Protein AF-A0A955NL83-F1 (afdb_monomer_lite)

pLDDT: mean 94.57, std 7.15, range [55.69, 98.75]

Secondary structure (DSSP, 8-state):
-EEETTEEEEE-BSTT---EEEEEETTEEEE----TT-SEEEEEEEETTEEEEEEESS-EEEEEEETTEEEEEEE-TT-SEEEEEEEETTEEEEEEESB-EEEEEEETTEEEEEEES---TT-S-BEEEEEEEETTEEEEEEETT--EEEE-------

Foldseek 3Di:
DDDAPNWDKDADAADQRRWMWTDPDDPDIHTQAHDPPFRHWAEWDQAPRWIWTKGFAQRWIWIRPGRNDIATQAHPPRFGTQQYWDQAPRWIWTATKAQRWIWIRDGRHDIHTPDGDDDPPPDRRKIQHYWDDDPQWIWTAMPPVRDIDIDHDDDDDD

Sequence (158 aa):
MGVWNGQLLSGGYDGDKGGVARYNGGRDWTYLGTPPGVTQTYSFASHFGELFVGTWPEGKVFRYGGPESWVDAGRLGDEKEVMGLMVYNGKLYGGTLPLAKVFRYEEEGSWTDTGQLDKTPDVKYRRAWTMAIHDGQLFCGTLPSGHVHSLEVGQCVT

Structure (mmCIF, N/CA/C/O backbone):
data_AF-A0A955NL83-F1
#
_entry.id   AF-A0A955NL83-F1
#
loop_
_atom_site.group_PDB
_atom_site.id
_atom_site.type_symbol
_atom_site.label_atom_id
_atom_site.label_alt_id
_atom_site.label_comp_id
_atom_site.label_asym_id
_atom_site.label_entity_id
_atom_site.label_seq_id
_atom_site.pdbx_PDB_ins_code
_atom_site.Cartn_x
_atom_site.Cartn_y
_atom_site.Cartn_z
_atom_site.occupancy
_atom_site.B_iso_or_equiv
_atom_site.auth_seq_id
_atom_site.auth_comp_id
_atom_site.auth_asym_id
_atom_site.auth_atom_id
_atom_site.pdbx_PDB_model_num
ATOM 1 N N . MET A 1 1 ? -9.413 3.387 -1.527 1.00 88.75 1 MET A N 1
ATOM 2 C CA . MET A 1 1 ? -10.350 3.113 -0.411 1.00 88.75 1 MET A CA 1
ATOM 3 C C . MET A 1 1 ? -9.978 1.776 0.203 1.00 88.75 1 MET A C 1
ATOM 5 O O . MET A 1 1 ? -9.409 0.954 -0.505 1.00 88.75 1 MET A O 1
ATOM 9 N N . GLY A 1 2 ? -10.282 1.563 1.478 1.00 93.38 2 GLY A N 1
ATOM 10 C CA . GLY A 1 2 ? -10.016 0.313 2.194 1.00 93.38 2 GLY A CA 1
ATOM 11 C C . GLY A 1 2 ? -11.083 0.037 3.247 1.00 93.38 2 GLY A C 1
ATOM 12 O O . GLY A 1 2 ? -11.923 0.894 3.508 1.00 93.38 2 GLY A O 1
ATOM 13 N N . VAL A 1 3 ? -11.054 -1.148 3.852 1.00 95.00 3 VAL A N 1
ATOM 14 C CA . VAL A 1 3 ? -11.938 -1.506 4.969 1.00 95.00 3 VAL A CA 1
ATOM 15 C C . VAL A 1 3 ? -11.086 -1.967 6.142 1.00 95.00 3 VAL A C 1
ATOM 17 O O . VAL A 1 3 ? -10.167 -2.764 5.967 1.00 95.00 3 VAL A O 1
ATOM 20 N N . TRP A 1 4 ? -11.398 -1.476 7.336 1.00 96.31 4 TRP A N 1
ATOM 21 C CA . TRP A 1 4 ? -10.742 -1.873 8.579 1.00 96.31 4 TRP A CA 1
ATOM 22 C C . TRP A 1 4 ? -11.760 -1.859 9.715 1.00 96.31 4 TRP A C 1
ATOM 24 O O . TRP A 1 4 ? -12.509 -0.896 9.857 1.00 96.31 4 TRP A O 1
ATOM 34 N N . ASN A 1 5 ? -11.830 -2.943 10.492 1.00 93.88 5 ASN A N 1
ATOM 35 C CA . ASN A 1 5 ? -12.788 -3.108 11.594 1.00 93.88 5 ASN A CA 1
ATOM 36 C C . ASN A 1 5 ? -14.248 -2.793 11.208 1.00 93.88 5 ASN A C 1
ATOM 38 O O . ASN A 1 5 ? -14.985 -2.151 11.952 1.00 93.88 5 ASN A O 1
ATOM 42 N N . GLY A 1 6 ? -14.661 -3.223 10.010 1.00 94.19 6 GLY A N 1
ATOM 43 C CA . GLY A 1 6 ? -16.007 -2.981 9.476 1.00 94.19 6 GLY A CA 1
ATOM 44 C C . GLY A 1 6 ? -16.271 -1.538 9.029 1.00 94.19 6 GLY A C 1
ATOM 45 O O . GLY A 1 6 ? -17.389 -1.219 8.636 1.00 94.19 6 GLY A O 1
ATOM 46 N N . GLN A 1 7 ? -15.263 -0.666 9.065 1.00 94.81 7 GLN A N 1
ATOM 47 C CA . GLN A 1 7 ? -15.372 0.738 8.684 1.00 94.81 7 GLN A CA 1
ATOM 48 C C . GLN A 1 7 ? -14.746 0.963 7.309 1.00 94.81 7 GLN A C 1
ATOM 50 O O . GLN A 1 7 ? -13.655 0.468 7.020 1.00 94.81 7 GLN A O 1
ATOM 55 N N . LEU A 1 8 ? -15.436 1.727 6.462 1.00 97.25 8 LEU A N 1
ATOM 56 C CA . LEU A 1 8 ? -14.914 2.158 5.169 1.00 97.25 8 LEU A CA 1
ATOM 57 C C . LEU A 1 8 ? -13.950 3.334 5.364 1.00 97.25 8 LEU A C 1
ATOM 59 O O . LEU A 1 8 ? -14.253 4.293 6.076 1.00 97.25 8 LEU A O 1
ATOM 63 N N . LEU A 1 9 ? -12.808 3.263 4.688 1.00 96.69 9 LEU A N 1
ATOM 64 C CA . LEU A 1 9 ? -11.748 4.260 4.707 1.00 96.69 9 LEU A CA 1
ATOM 65 C C . LEU A 1 9 ? -11.492 4.806 3.301 1.00 96.69 9 LEU A C 1
ATOM 67 O O . LEU A 1 9 ? -11.477 4.065 2.310 1.00 96.69 9 LEU A O 1
ATOM 71 N N . SER A 1 10 ? -11.201 6.097 3.218 1.00 95.44 10 SER A N 1
ATOM 72 C CA . SER A 1 10 ? -10.689 6.754 2.020 1.00 95.44 10 SER A CA 1
ATOM 73 C C . SER A 1 10 ? -9.273 7.257 2.260 1.00 95.44 10 SER A C 1
ATOM 75 O O . SER A 1 10 ? -8.969 7.770 3.335 1.00 95.44 10 SER A O 1
ATOM 77 N N . GLY A 1 11 ? -8.438 7.143 1.232 1.00 94.06 11 GLY A N 1
ATOM 78 C CA . GLY A 1 11 ? -7.171 7.860 1.151 1.00 94.06 11 GLY A CA 1
ATOM 79 C C . GLY A 1 11 ? -7.352 9.163 0.393 1.00 94.06 11 GLY A C 1
ATOM 80 O O . GLY A 1 11 ? -8.318 9.316 -0.361 1.00 94.06 11 GLY A O 1
ATOM 81 N N . GLY A 1 12 ? -6.428 10.081 0.606 1.00 92.38 12 GLY A N 1
ATOM 82 C CA . GLY A 1 12 ? -6.377 11.348 -0.091 1.00 92.38 12 GLY A CA 1
ATOM 83 C C . GLY A 1 12 ? -5.223 11.419 -1.088 1.00 92.38 12 GLY A C 1
ATOM 84 O O . GLY A 1 12 ? -4.237 10.679 -1.017 1.00 92.38 12 GLY A O 1
ATOM 85 N N . TYR A 1 13 ? -5.396 12.311 -2.056 1.00 86.00 13 TYR A N 1
ATOM 86 C CA . TYR A 1 13 ? -4.465 12.584 -3.137 1.00 86.00 13 TYR A CA 1
ATOM 87 C C . TYR A 1 13 ? -4.260 14.098 -3.207 1.00 86.00 13 TYR A C 1
ATOM 89 O O . TYR A 1 13 ? -5.247 14.837 -3.179 1.00 86.00 13 TYR A O 1
ATOM 97 N N . ASP A 1 14 ? -2.997 14.511 -3.348 1.00 76.75 14 ASP A N 1
ATOM 98 C CA . ASP A 1 14 ? -2.521 15.847 -3.738 1.00 76.75 14 ASP A CA 1
ATOM 99 C C . ASP A 1 14 ? -2.057 16.794 -2.611 1.00 76.75 14 ASP A C 1
ATOM 101 O O . ASP A 1 14 ? -2.755 17.013 -1.620 1.00 76.75 14 ASP A O 1
ATOM 105 N N . GLY A 1 15 ? -0.874 17.384 -2.836 1.00 59.38 15 GLY A N 1
ATOM 106 C CA . GLY A 1 15 ? -0.323 18.636 -2.287 1.00 59.38 15 GLY A CA 1
ATOM 107 C C . GLY A 1 15 ? -0.111 18.824 -0.781 1.00 59.38 15 GLY A C 1
ATOM 108 O O . GLY A 1 15 ? 0.752 19.614 -0.449 1.00 59.38 15 GLY A O 1
ATOM 109 N N . ASP A 1 16 ? -0.883 18.142 0.068 1.00 66.81 16 ASP A N 1
ATOM 110 C CA . ASP A 1 16 ? -0.886 18.119 1.554 1.00 66.81 16 ASP A CA 1
ATOM 111 C C . ASP A 1 16 ? -2.034 17.222 2.094 1.00 66.81 16 ASP A C 1
ATOM 113 O O . ASP A 1 16 ? -2.162 16.960 3.292 1.00 66.81 16 ASP A O 1
ATOM 117 N N . LYS A 1 17 ? -2.903 16.719 1.207 1.00 77.94 17 LYS A N 1
ATOM 118 C CA . LYS A 1 17 ? -4.093 15.920 1.514 1.00 77.94 17 LYS A CA 1
ATOM 119 C C . LYS A 1 17 ? -3.820 14.424 1.411 1.00 77.94 17 LYS A C 1
ATOM 121 O O . LYS A 1 17 ? -4.688 13.676 0.984 1.00 77.94 17 LYS A O 1
ATOM 126 N N . GLY A 1 18 ? -2.637 13.970 1.818 1.00 85.69 18 GLY A N 1
ATOM 127 C CA . GLY A 1 18 ? -2.313 12.542 1.878 1.00 85.69 18 GLY A CA 1
ATOM 128 C C . GLY A 1 18 ? -3.089 11.776 2.954 1.00 85.69 18 GLY A C 1
ATOM 129 O O . GLY A 1 18 ? -2.912 10.570 3.083 1.00 85.69 18 GLY A O 1
ATOM 130 N N . GLY A 1 19 ? -3.924 12.450 3.745 1.00 93.75 19 GLY A N 1
ATOM 131 C CA . GLY A 1 19 ? -4.558 11.863 4.911 1.00 93.75 19 GLY A CA 1
ATOM 132 C C . GLY A 1 19 ? -5.616 10.810 4.632 1.00 93.75 19 GLY A C 1
ATOM 133 O O . GLY A 1 19 ? -6.072 10.591 3.508 1.00 93.75 19 GLY A O 1
ATOM 134 N N . VAL A 1 20 ? -5.993 10.140 5.713 1.00 95.31 20 VAL A N 1
ATOM 135 C CA . VAL A 1 20 ? -6.993 9.078 5.711 1.00 95.31 20 VAL A CA 1
ATOM 136 C C . VAL A 1 20 ? -8.251 9.596 6.387 1.00 95.31 20 VAL A C 1
ATOM 138 O O . VAL A 1 20 ? -8.187 10.286 7.402 1.00 95.31 20 VAL A O 1
ATOM 141 N N . ALA A 1 21 ? -9.410 9.256 5.837 1.00 95.06 21 ALA A N 1
ATOM 142 C CA . ALA A 1 21 ? -10.693 9.562 6.452 1.00 95.06 21 ALA A CA 1
ATOM 143 C C . ALA A 1 21 ? -11.543 8.300 6.583 1.00 95.06 21 ALA A C 1
ATOM 145 O O . ALA A 1 21 ? -11.531 7.424 5.717 1.00 95.06 21 ALA A O 1
ATOM 146 N N . ARG A 1 22 ? -12.295 8.220 7.677 1.00 96.06 22 ARG A N 1
ATOM 147 C CA . ARG A 1 22 ? -13.262 7.163 7.950 1.00 96.06 22 ARG A CA 1
ATOM 148 C C . ARG A 1 22 ? -14.664 7.635 7.614 1.00 96.06 22 ARG A C 1
ATOM 150 O O . ARG A 1 22 ? -15.085 8.688 8.084 1.00 96.06 22 ARG A O 1
ATOM 157 N N . TYR A 1 23 ? -15.406 6.815 6.888 1.00 97.31 23 TYR A N 1
ATOM 158 C CA . TYR A 1 23 ? -16.814 7.053 6.616 1.00 97.31 23 TYR A CA 1
ATOM 159 C C . TYR A 1 23 ? -17.684 6.806 7.855 1.00 97.31 23 TYR A C 1
ATOM 161 O O . TYR A 1 23 ? -17.566 5.758 8.491 1.00 97.31 23 TYR A O 1
ATOM 169 N N . ASN A 1 24 ? -18.589 7.735 8.168 1.00 96.25 24 ASN A N 1
ATOM 170 C CA . ASN A 1 24 ? -19.544 7.598 9.275 1.00 96.25 24 ASN A CA 1
ATOM 171 C C . ASN A 1 24 ? -21.001 7.404 8.809 1.00 96.25 24 ASN A C 1
ATOM 173 O O . ASN A 1 24 ? -21.886 7.258 9.647 1.00 96.25 24 ASN A O 1
ATOM 177 N N . GLY A 1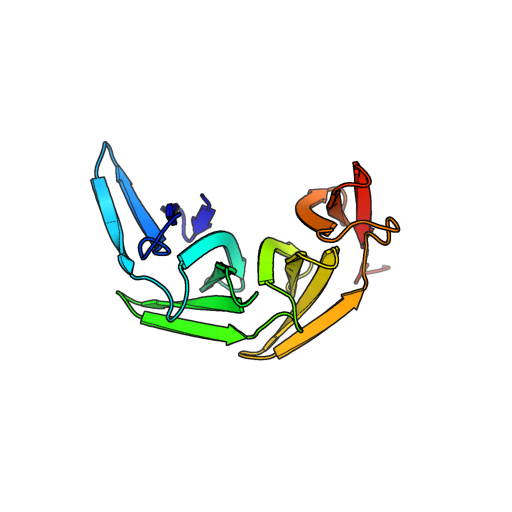 25 ? -21.262 7.391 7.496 1.00 94.06 25 GLY A N 1
ATOM 178 C CA . GLY A 1 25 ? -22.615 7.331 6.931 1.00 94.06 25 GLY A CA 1
ATOM 179 C C . GLY A 1 25 ? -23.019 8.618 6.206 1.00 94.06 25 GLY A C 1
ATOM 180 O O . GLY A 1 25 ? -22.459 9.686 6.429 1.00 94.06 25 GLY A O 1
ATOM 181 N N . GLY A 1 26 ? -23.984 8.519 5.287 1.00 95.25 26 GLY A N 1
ATOM 182 C CA . GLY A 1 26 ? -24.444 9.649 4.476 1.00 95.25 26 GLY A CA 1
ATOM 183 C C . GLY A 1 26 ? -23.305 10.338 3.718 1.00 95.25 26 GLY A C 1
ATOM 184 O O . GLY A 1 26 ? -22.715 9.748 2.810 1.00 95.25 26 GLY A O 1
ATOM 185 N N . ARG A 1 27 ? -23.015 11.587 4.096 1.00 95.19 27 ARG A N 1
ATOM 186 C CA . ARG A 1 27 ? -21.918 12.414 3.561 1.00 95.19 27 ARG A CA 1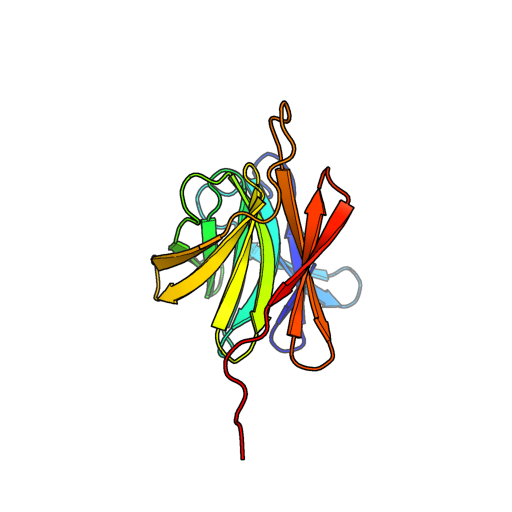
ATOM 187 C C . ARG A 1 27 ? -20.824 12.690 4.601 1.00 95.19 27 ARG A C 1
ATOM 189 O O . ARG A 1 27 ? -19.936 13.493 4.331 1.00 95.19 27 ARG A O 1
ATOM 196 N N . ASP A 1 28 ? -20.882 12.032 5.754 1.00 96.75 28 ASP A N 1
ATOM 197 C CA . ASP A 1 28 ? -20.048 12.357 6.904 1.00 96.75 28 ASP A CA 1
ATOM 198 C C . ASP A 1 28 ? -18.777 11.510 6.942 1.00 96.75 28 ASP A C 1
ATOM 200 O O . ASP A 1 28 ? -18.798 10.285 6.781 1.00 96.75 28 ASP A O 1
ATOM 204 N N . TRP A 1 29 ? -17.661 12.186 7.214 1.00 95.19 29 TRP A N 1
ATOM 205 C CA . TRP A 1 29 ? -16.334 11.589 7.302 1.00 95.19 29 TRP A CA 1
ATOM 206 C C . TRP A 1 29 ? -15.589 12.131 8.521 1.00 95.19 29 TRP A C 1
ATOM 208 O O . TRP A 1 29 ? -15.592 13.333 8.776 1.00 95.19 29 TRP A O 1
ATOM 218 N N . THR A 1 30 ? -14.926 11.250 9.267 1.00 94.50 30 THR A N 1
ATOM 219 C CA . THR A 1 30 ? -13.971 11.634 10.312 1.00 94.50 30 THR A CA 1
ATOM 220 C C . THR A 1 30 ? -12.573 11.584 9.730 1.00 94.50 30 THR A C 1
ATOM 222 O O . THR A 1 30 ? -12.134 10.536 9.258 1.00 94.50 30 THR A O 1
ATOM 225 N N . TYR A 1 31 ? -11.863 12.703 9.787 1.00 94.00 31 TYR A N 1
ATOM 226 C CA . TYR A 1 31 ? -10.461 12.754 9.409 1.00 94.00 31 TYR A CA 1
ATOM 227 C C . TYR A 1 31 ? -9.591 12.054 10.458 1.00 94.00 31 TYR A C 1
ATOM 229 O O . TYR A 1 31 ? -9.756 12.289 11.652 1.00 94.00 31 TYR A O 1
ATOM 237 N N . LEU A 1 32 ? -8.691 11.178 10.012 1.00 94.25 32 LEU A N 1
ATOM 238 C CA . LEU A 1 32 ? -7.790 10.396 10.865 1.00 94.25 32 LEU A CA 1
ATOM 239 C C . LEU A 1 32 ? -6.343 10.925 10.834 1.00 94.25 32 LEU A C 1
ATOM 241 O O . LEU A 1 32 ? -5.443 10.303 11.395 1.00 94.25 32 LEU A O 1
ATOM 245 N N . GLY A 1 33 ? -6.108 12.065 10.182 1.00 93.38 33 GLY A N 1
ATOM 246 C CA . GLY A 1 33 ? -4.784 12.667 10.026 1.00 93.38 33 GLY A CA 1
ATOM 247 C C . GLY A 1 33 ? -4.062 12.264 8.737 1.00 93.38 33 GLY A C 1
ATOM 248 O O . GLY A 1 33 ? -4.501 11.377 7.999 1.00 93.38 33 GLY A O 1
ATOM 249 N N . THR A 1 34 ? -2.928 12.928 8.498 1.00 94.06 34 THR A N 1
ATOM 250 C CA . THR A 1 34 ? -1.969 12.607 7.430 1.00 94.06 34 THR A CA 1
ATOM 251 C C . THR A 1 34 ? -0.729 11.970 8.043 1.00 94.06 34 THR A C 1
ATOM 253 O O . THR A 1 34 ? -0.156 12.570 8.956 1.00 94.06 34 THR A O 1
ATOM 256 N N . PRO A 1 35 ? -0.277 10.799 7.556 1.00 94.38 35 PRO A N 1
ATOM 257 C CA . PRO A 1 35 ? 1.015 10.275 7.970 1.00 94.38 35 PRO A CA 1
ATOM 258 C C . PRO A 1 35 ? 2.155 11.258 7.629 1.00 94.38 35 PRO A C 1
ATOM 260 O O . PRO A 1 35 ? 2.112 11.899 6.576 1.00 94.38 35 PRO A O 1
ATOM 263 N N . PRO A 1 36 ? 3.186 11.406 8.477 1.00 93.50 36 PRO A N 1
ATOM 264 C CA . PRO A 1 36 ? 4.250 12.383 8.255 1.00 93.50 36 PRO A CA 1
ATOM 265 C C . PRO A 1 36 ? 4.945 12.236 6.893 1.00 93.50 36 PRO A C 1
ATOM 267 O O . PRO A 1 36 ? 5.334 11.140 6.500 1.00 93.50 36 PRO A O 1
ATOM 270 N N . GLY A 1 37 ? 5.128 13.353 6.181 1.00 92.62 37 GLY A N 1
ATOM 271 C CA . GLY A 1 37 ? 5.821 13.381 4.884 1.00 92.62 37 GLY A CA 1
ATOM 272 C C . GLY A 1 37 ? 5.047 12.753 3.718 1.00 92.62 37 GLY A C 1
ATOM 273 O O . GLY A 1 37 ? 5.585 12.645 2.617 1.00 92.62 37 GLY A O 1
ATOM 274 N N . VAL A 1 38 ? 3.791 12.349 3.933 1.00 94.56 38 VAL A N 1
ATOM 275 C CA . VAL A 1 38 ? 2.962 11.697 2.916 1.00 94.56 38 VAL A CA 1
ATOM 276 C C . VAL A 1 38 ? 2.083 12.705 2.198 1.00 94.56 38 VAL A C 1
ATOM 278 O O . VAL A 1 38 ? 1.319 13.444 2.813 1.00 94.56 38 VAL A O 1
ATOM 281 N N . THR A 1 39 ? 2.132 12.681 0.868 1.00 95.06 39 THR A N 1
ATOM 282 C CA . THR A 1 39 ? 1.264 13.519 0.024 1.00 95.06 39 THR A CA 1
ATOM 283 C C . THR A 1 39 ? 0.128 12.729 -0.618 1.00 95.06 39 THR A C 1
ATOM 285 O O . THR A 1 39 ? -0.845 13.326 -1.079 1.00 95.06 39 THR A O 1
ATOM 288 N N . GLN A 1 40 ? 0.227 11.393 -0.656 1.00 95.19 40 GLN A N 1
ATOM 289 C CA . GLN A 1 40 ? -0.796 10.510 -1.226 1.00 95.19 40 GLN A CA 1
ATOM 290 C C . GLN A 1 40 ? -0.830 9.160 -0.495 1.00 95.19 40 GLN A C 1
ATOM 292 O O . GLN A 1 40 ? 0.217 8.561 -0.227 1.00 95.19 40 GLN A O 1
ATOM 297 N N . THR A 1 41 ? -2.036 8.656 -0.229 1.00 95.75 41 THR A N 1
ATOM 298 C CA . THR A 1 41 ? -2.276 7.312 0.320 1.00 95.75 41 THR A CA 1
ATOM 299 C C . THR A 1 41 ? -2.921 6.411 -0.730 1.00 95.75 41 THR A C 1
ATOM 301 O O . THR A 1 41 ? -3.966 6.732 -1.294 1.00 95.75 41 THR A O 1
ATOM 304 N N . TYR A 1 42 ? -2.286 5.271 -1.009 1.00 94.94 42 TYR A N 1
ATOM 305 C CA . TYR A 1 42 ? -2.608 4.416 -2.158 1.00 94.94 42 TYR A CA 1
ATOM 306 C C . TYR A 1 42 ? -3.327 3.130 -1.773 1.00 94.94 42 TYR A C 1
ATOM 308 O O . TYR A 1 42 ? -4.348 2.774 -2.364 1.00 94.94 42 TYR A O 1
ATOM 316 N N . SER A 1 43 ? -2.793 2.425 -0.783 1.00 96.94 43 SER A N 1
ATOM 317 C CA . SER A 1 43 ? -3.213 1.070 -0.441 1.00 96.94 43 SER A CA 1
ATOM 318 C C . SER A 1 43 ? -3.498 0.944 1.047 1.00 96.94 43 SER A C 1
ATOM 320 O O . SER A 1 43 ? -2.958 1.689 1.857 1.00 96.94 43 SER A O 1
ATOM 322 N N . PHE A 1 44 ? -4.379 0.010 1.397 1.00 97.81 44 PHE A N 1
ATOM 323 C CA . PHE A 1 44 ? -4.851 -0.217 2.759 1.00 97.81 44 PHE A CA 1
ATOM 324 C C . PHE A 1 44 ? -4.857 -1.717 3.026 1.00 97.81 44 PHE A C 1
ATOM 326 O O . PHE A 1 44 ? -5.330 -2.478 2.182 1.00 97.81 44 PHE A O 1
ATOM 333 N N . ALA A 1 45 ? -4.401 -2.134 4.201 1.00 97.56 45 ALA A N 1
ATOM 334 C CA . ALA A 1 45 ? -4.536 -3.509 4.660 1.00 97.56 45 ALA A CA 1
ATOM 335 C C . ALA A 1 45 ? -4.802 -3.553 6.164 1.00 97.56 45 ALA A C 1
ATOM 337 O O . ALA A 1 45 ? -4.297 -2.721 6.917 1.00 97.56 45 ALA A O 1
ATOM 338 N N . SER A 1 46 ? -5.578 -4.547 6.598 1.00 97.38 46 SER A N 1
A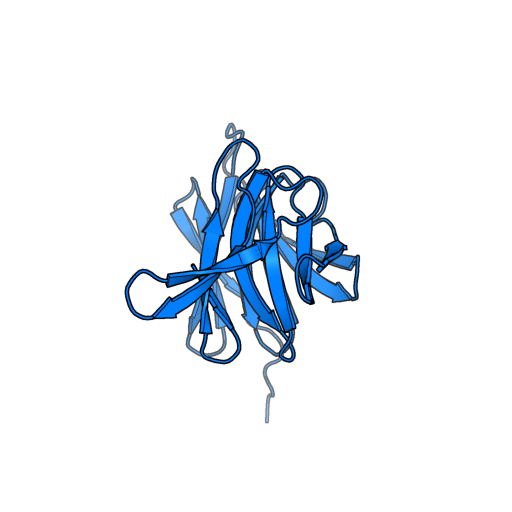TOM 339 C CA . SER A 1 46 ? -5.644 -4.913 8.008 1.00 97.38 46 SER A CA 1
ATOM 340 C C . SER A 1 46 ? -4.711 -6.087 8.259 1.00 97.38 46 SER A C 1
ATOM 342 O O . SER A 1 46 ? -4.903 -7.154 7.679 1.00 97.38 46 SER A O 1
ATOM 344 N N . HIS A 1 47 ? -3.709 -5.897 9.115 1.00 97.75 47 HIS A N 1
ATOM 345 C CA . HIS A 1 47 ? -2.758 -6.938 9.500 1.00 97.75 47 HIS A CA 1
ATOM 346 C C . HIS A 1 47 ? -2.745 -7.044 11.022 1.00 97.75 47 HIS A C 1
ATOM 348 O O . HIS A 1 47 ? -2.576 -6.044 11.709 1.00 97.75 47 HIS A O 1
ATOM 354 N N . PHE A 1 48 ? -3.051 -8.237 11.541 1.00 96.06 48 PHE A N 1
ATOM 355 C CA . PHE A 1 48 ? -3.246 -8.490 12.977 1.00 96.06 48 PHE A CA 1
ATOM 356 C C . PHE A 1 48 ? -4.190 -7.494 13.685 1.00 96.06 48 PHE A C 1
ATOM 358 O O . PHE A 1 48 ? -3.990 -7.134 14.839 1.00 96.06 48 PHE A O 1
ATOM 365 N N . GLY A 1 49 ? -5.252 -7.065 12.994 1.00 96.00 49 GLY A N 1
ATOM 366 C CA . GLY A 1 49 ? -6.250 -6.128 13.528 1.00 96.00 49 GLY A CA 1
ATOM 367 C C . GLY A 1 49 ? -5.835 -4.655 13.467 1.00 96.00 49 GLY A C 1
ATOM 368 O O . GLY A 1 49 ? -6.661 -3.777 13.714 1.00 96.00 49 GLY A O 1
ATOM 369 N N . GLU A 1 50 ? -4.603 -4.359 13.065 1.00 97.25 50 GLU A N 1
ATOM 370 C CA . GLU A 1 50 ? -4.097 -3.000 12.897 1.00 97.25 50 GLU A CA 1
ATOM 371 C C . GLU A 1 50 ? -4.247 -2.536 11.445 1.00 97.25 50 GLU A C 1
ATOM 373 O O . GLU A 1 50 ? -4.289 -3.346 10.515 1.00 97.25 50 GLU A O 1
ATOM 378 N N . LEU A 1 51 ? -4.376 -1.223 11.249 1.00 97.94 51 LEU A N 1
ATOM 379 C CA . LEU A 1 51 ? -4.511 -0.604 9.933 1.00 97.94 51 LEU A CA 1
ATOM 380 C C . LEU A 1 51 ? -3.139 -0.181 9.412 1.00 97.94 51 LEU A C 1
ATOM 382 O O . LEU A 1 51 ? -2.486 0.657 10.030 1.00 97.94 51 LEU A O 1
ATOM 386 N N . PHE A 1 52 ? -2.768 -0.691 8.241 1.00 98.44 52 PHE A N 1
ATOM 387 C CA . PHE A 1 52 ? -1.576 -0.302 7.496 1.00 98.44 52 PHE A CA 1
ATOM 388 C C . PHE A 1 52 ? -1.959 0.412 6.204 1.00 98.44 52 PHE A C 1
ATOM 390 O O . PHE A 1 52 ? -2.923 0.031 5.532 1.00 98.44 52 PHE A O 1
ATOM 397 N N . VAL A 1 53 ? -1.188 1.438 5.848 1.00 98.12 53 VAL A N 1
ATOM 398 C CA . VAL A 1 53 ? -1.433 2.287 4.681 1.00 98.12 53 VAL A CA 1
ATOM 399 C C . VAL A 1 53 ? -0.147 2.478 3.888 1.00 98.12 53 VAL A C 1
ATOM 401 O O . VAL A 1 53 ? 0.867 2.902 4.436 1.00 98.12 53 VAL A O 1
ATOM 404 N N . GLY A 1 54 ? -0.194 2.169 2.594 1.00 97.81 54 GLY A N 1
ATOM 405 C CA . GLY A 1 54 ? 0.906 2.373 1.657 1.00 97.81 54 GLY A CA 1
ATOM 406 C C . GLY A 1 54 ? 0.858 3.757 1.013 1.00 97.81 54 GLY A C 1
ATOM 407 O O . GLY A 1 54 ? -0.224 4.278 0.723 1.00 97.81 54 GLY A O 1
ATOM 408 N N . THR A 1 55 ? 2.025 4.375 0.814 1.00 97.25 55 THR A N 1
ATOM 409 C CA . THR A 1 55 ? 2.119 5.830 0.602 1.00 97.25 55 THR A CA 1
ATOM 410 C C . THR A 1 55 ? 3.098 6.248 -0.498 1.00 97.25 55 THR A C 1
ATOM 412 O O . THR A 1 55 ? 3.864 5.433 -1.017 1.00 97.25 55 THR A O 1
ATOM 415 N N . TRP A 1 56 ? 3.053 7.540 -0.837 1.00 95.75 56 TRP A N 1
ATOM 416 C CA . TRP A 1 56 ? 3.992 8.301 -1.676 1.00 95.75 56 TRP A CA 1
ATOM 417 C C . TRP A 1 56 ? 4.416 9.584 -0.928 1.00 95.75 56 TRP A C 1
ATOM 419 O O . TRP A 1 56 ? 3.588 10.126 -0.185 1.00 95.75 56 TRP A O 1
ATOM 429 N N . PRO A 1 57 ? 5.647 10.117 -1.109 1.00 95.12 57 PRO A N 1
ATOM 430 C CA . PRO A 1 57 ? 6.626 9.811 -2.166 1.00 95.12 57 PRO A CA 1
ATOM 431 C C . PRO A 1 57 ? 7.795 8.912 -1.783 1.00 95.12 57 PRO A C 1
ATOM 433 O O . PRO A 1 57 ? 8.665 8.637 -2.614 1.00 95.12 57 PRO A O 1
ATOM 436 N N . GLU A 1 58 ? 7.861 8.491 -0.528 1.00 96.50 58 GLU A N 1
ATOM 437 C CA . GLU A 1 58 ? 9.033 7.784 -0.022 1.00 96.50 58 GLU A CA 1
ATOM 438 C C . GLU A 1 58 ? 8.907 6.263 -0.109 1.00 96.50 58 GLU A C 1
ATOM 440 O O . GLU A 1 58 ? 9.849 5.576 0.252 1.00 96.50 58 GLU A O 1
ATOM 445 N N . GLY A 1 59 ? 7.790 5.710 -0.589 1.00 97.50 59 GLY A N 1
ATOM 446 C CA . GLY A 1 59 ? 7.587 4.258 -0.616 1.00 97.50 59 GLY A CA 1
ATOM 447 C C . GLY A 1 59 ? 7.510 3.665 0.792 1.00 97.50 59 GLY A C 1
ATOM 448 O O . GLY A 1 59 ? 8.029 2.578 1.040 1.00 97.50 59 GLY A O 1
ATOM 449 N N . LYS A 1 60 ? 6.910 4.408 1.726 1.00 98.19 60 LYS A N 1
ATOM 450 C CA . LYS A 1 60 ? 6.724 3.999 3.120 1.00 98.19 60 LYS A CA 1
ATOM 451 C C . LYS A 1 60 ? 5.358 3.380 3.360 1.00 98.19 60 LYS A C 1
ATOM 453 O O . LYS A 1 60 ? 4.382 3.692 2.667 1.00 98.19 60 LYS A O 1
ATOM 458 N N . VAL A 1 61 ? 5.293 2.550 4.390 1.00 98.62 61 VAL A N 1
ATOM 459 C CA . VAL A 1 61 ? 4.044 2.081 4.979 1.00 98.62 61 VAL A CA 1
ATOM 460 C C . VAL A 1 61 ? 3.904 2.706 6.356 1.00 98.62 61 VAL A C 1
ATOM 462 O O . VAL A 1 61 ? 4.872 2.789 7.102 1.00 98.62 61 VAL A O 1
ATOM 465 N N . PHE A 1 62 ? 2.695 3.137 6.694 1.00 98.25 62 PHE A N 1
ATOM 466 C CA . PHE A 1 62 ? 2.380 3.644 8.023 1.00 98.25 62 PHE A CA 1
ATOM 467 C C . PHE A 1 62 ? 1.296 2.806 8.676 1.00 98.25 62 PHE A C 1
ATOM 469 O O . PHE A 1 62 ? 0.343 2.386 8.016 1.00 98.25 62 PHE A O 1
ATOM 476 N N . ARG A 1 63 ? 1.426 2.615 9.984 1.00 98.12 63 ARG A N 1
ATOM 477 C CA . ARG A 1 63 ? 0.420 1.988 10.831 1.00 98.12 63 ARG A CA 1
ATOM 478 C C . ARG A 1 63 ? -0.358 3.052 11.593 1.00 98.12 63 ARG A C 1
ATOM 480 O O . ARG A 1 63 ? 0.215 4.016 12.101 1.00 98.12 63 ARG A O 1
ATOM 487 N N . TYR A 1 64 ? -1.672 2.890 11.672 1.00 97.62 64 TYR A N 1
ATOM 488 C CA . TYR A 1 64 ? -2.519 3.814 12.418 1.00 97.62 64 TYR A CA 1
ATOM 489 C C . TYR A 1 64 ? -2.310 3.636 13.927 1.00 97.62 64 TYR A C 1
ATOM 491 O O . TYR A 1 64 ? -2.607 2.577 14.477 1.00 97.62 64 TYR A O 1
ATOM 499 N N . GLY A 1 65 ? -1.808 4.678 14.591 1.00 95.94 65 GLY A N 1
ATOM 500 C CA . GLY A 1 65 ? -1.521 4.701 16.029 1.00 95.94 65 GLY A CA 1
ATOM 501 C C . GLY A 1 65 ? -2.633 5.317 16.882 1.00 95.94 65 GLY A C 1
ATOM 502 O O . GLY A 1 65 ? -2.499 5.388 18.102 1.00 95.94 65 GLY A O 1
ATOM 503 N N . GLY A 1 66 ? -3.718 5.785 16.262 1.00 92.12 66 GLY A N 1
ATOM 504 C CA . GLY A 1 66 ? -4.810 6.497 16.923 1.00 92.12 66 GLY A CA 1
ATOM 505 C C . GLY A 1 66 ? -5.077 7.860 16.282 1.00 92.12 66 GLY A C 1
ATOM 506 O O . GLY A 1 66 ? -4.473 8.179 15.260 1.00 92.12 66 GLY A O 1
ATOM 507 N N . PRO A 1 67 ? -5.994 8.665 16.847 1.00 86.12 67 PRO A N 1
ATOM 508 C CA . PRO A 1 67 ? -6.390 9.946 16.267 1.00 86.12 67 PRO A CA 1
ATOM 509 C C . PRO A 1 67 ? -5.179 10.824 15.943 1.00 86.12 67 PRO A C 1
ATOM 511 O O . PRO A 1 67 ? -4.397 11.144 16.834 1.00 86.12 67 PRO A O 1
ATOM 514 N N . GLU A 1 68 ? -5.023 11.162 14.661 1.00 81.94 68 GLU A N 1
ATOM 515 C CA . GLU A 1 68 ? -3.916 11.973 14.126 1.00 81.94 68 GLU A CA 1
ATOM 516 C C . GLU A 1 68 ? -2.506 11.413 14.395 1.00 81.94 68 GLU A C 1
ATOM 518 O O . GLU A 1 68 ? -1.507 12.096 14.179 1.00 81.94 68 GLU A O 1
ATOM 523 N N . SER A 1 69 ? -2.408 10.149 14.808 1.00 94.50 69 SER A N 1
ATOM 524 C CA . SER A 1 69 ? -1.160 9.470 15.135 1.00 94.50 69 SER A CA 1
ATOM 525 C C . SER A 1 69 ? -0.886 8.357 14.132 1.00 94.50 69 SER A C 1
ATOM 527 O O . SER A 1 69 ? -1.681 7.430 13.955 1.00 94.50 69 SER A O 1
ATOM 529 N N . TRP A 1 70 ? 0.271 8.441 13.483 1.00 96.88 70 TRP A N 1
ATOM 530 C CA . TRP A 1 70 ? 0.734 7.482 12.487 1.00 96.88 70 TRP A CA 1
ATOM 531 C C . TRP A 1 70 ? 2.153 7.050 12.826 1.00 96.88 70 TRP A C 1
ATOM 533 O O . TRP A 1 70 ? 3.026 7.889 13.046 1.00 96.88 70 TRP A O 1
ATOM 543 N N . VAL A 1 71 ? 2.372 5.739 12.860 1.00 97.81 71 VAL A N 1
ATOM 544 C CA . VAL A 1 71 ? 3.672 5.127 13.145 1.00 97.81 71 VAL A CA 1
ATOM 545 C C . VAL A 1 71 ? 4.309 4.703 11.824 1.00 97.81 71 VAL A C 1
ATOM 547 O O . VAL A 1 71 ? 3.634 4.114 10.979 1.00 97.81 71 VAL A O 1
ATOM 550 N N . ASP A 1 72 ? 5.578 5.058 11.614 1.00 97.88 72 ASP A N 1
ATOM 551 C CA . ASP A 1 72 ? 6.346 4.652 10.431 1.00 97.88 72 ASP A CA 1
ATOM 552 C C . ASP A 1 72 ? 6.660 3.152 10.526 1.00 97.88 72 ASP A C 1
ATOM 554 O O . ASP A 1 72 ? 7.502 2.735 11.321 1.00 97.88 72 ASP A O 1
ATOM 558 N N . ALA A 1 73 ? 5.984 2.354 9.698 1.00 98.31 73 ALA A N 1
ATOM 559 C CA . ALA A 1 73 ? 6.161 0.907 9.631 1.00 98.31 73 ALA A CA 1
ATOM 560 C C . ALA A 1 73 ? 7.287 0.504 8.665 1.00 98.31 73 ALA A C 1
ATOM 562 O O . ALA A 1 73 ? 7.482 -0.682 8.396 1.00 98.31 73 ALA A O 1
ATOM 563 N N . GLY A 1 74 ? 8.048 1.465 8.142 1.00 98.25 74 GLY A N 1
ATOM 564 C CA . GLY A 1 74 ? 9.235 1.238 7.337 1.00 98.25 74 GLY A CA 1
ATOM 565 C C . GLY A 1 74 ? 9.067 1.568 5.860 1.00 98.25 74 GLY A C 1
ATOM 566 O O . GLY A 1 74 ? 7.970 1.675 5.302 1.00 98.25 74 GLY A O 1
ATOM 567 N N . ARG A 1 75 ? 10.226 1.716 5.215 1.00 98.19 75 ARG A N 1
ATOM 568 C CA . ARG A 1 75 ? 10.371 2.018 3.793 1.00 98.19 75 ARG A CA 1
ATOM 569 C C . ARG A 1 75 ? 10.638 0.745 2.993 1.00 98.19 75 ARG A C 1
ATOM 571 O O . ARG A 1 75 ? 11.488 -0.058 3.372 1.00 98.19 75 ARG A O 1
ATOM 578 N N . LEU A 1 76 ? 9.969 0.590 1.853 1.00 98.44 76 LEU A N 1
ATOM 579 C CA . LEU A 1 76 ? 10.165 -0.544 0.950 1.00 98.44 76 LEU A CA 1
ATOM 580 C C . LEU A 1 76 ? 11.340 -0.255 0.006 1.00 98.44 76 LEU A C 1
ATOM 582 O O . LEU A 1 76 ? 11.167 0.192 -1.127 1.00 98.44 76 LEU A O 1
ATOM 586 N N . GLY A 1 77 ? 12.559 -0.470 0.502 1.00 96.88 77 GLY A N 1
ATOM 587 C CA . GLY A 1 77 ? 13.791 -0.204 -0.244 1.00 96.88 77 GLY A CA 1
ATOM 588 C C . GLY A 1 77 ? 13.910 1.258 -0.695 1.00 96.88 77 GLY A C 1
ATOM 589 O O . GLY A 1 77 ? 13.587 2.180 0.052 1.00 96.88 77 GLY A O 1
ATOM 590 N N . ASP A 1 78 ? 14.361 1.471 -1.934 1.00 96.31 78 ASP A N 1
ATOM 591 C CA . ASP A 1 78 ? 14.464 2.805 -2.548 1.00 96.31 78 ASP A CA 1
ATOM 592 C C . ASP A 1 78 ? 13.268 3.185 -3.427 1.00 96.31 78 ASP A C 1
ATOM 594 O O . ASP A 1 78 ? 13.324 4.131 -4.222 1.00 96.31 78 ASP A O 1
ATOM 598 N N . GLU A 1 79 ? 12.161 2.474 -3.246 1.00 97.81 79 GLU A N 1
ATOM 599 C CA . GLU A 1 79 ? 10.923 2.714 -3.963 1.00 97.81 79 GLU A CA 1
ATOM 600 C C . GLU A 1 79 ? 10.280 4.043 -3.534 1.00 97.81 79 GLU A C 1
ATOM 602 O O . GLU A 1 79 ? 10.773 4.778 -2.665 1.00 97.81 79 GLU A O 1
ATOM 607 N N . LYS A 1 80 ? 9.203 4.394 -4.230 1.00 97.19 80 LYS A N 1
ATOM 608 C CA . LYS A 1 80 ? 8.528 5.685 -4.127 1.00 97.19 80 LYS A CA 1
ATOM 609 C C . LYS A 1 80 ? 7.043 5.555 -3.811 1.00 97.19 80 LYS A C 1
ATOM 611 O O . LYS A 1 80 ? 6.528 6.361 -3.044 1.00 97.19 80 LYS A O 1
ATOM 616 N N . GLU A 1 81 ? 6.367 4.545 -4.355 1.00 97.19 81 GLU A N 1
ATOM 617 C CA . GLU A 1 81 ? 4.956 4.258 -4.049 1.00 97.19 81 GLU A CA 1
ATOM 618 C C . GLU A 1 81 ? 4.824 2.849 -3.489 1.00 97.19 81 GLU A C 1
ATOM 620 O O . GLU A 1 81 ? 5.457 1.924 -4.001 1.00 97.19 81 GLU A O 1
ATOM 625 N N . VAL A 1 82 ? 3.943 2.685 -2.503 1.00 98.25 82 VAL A N 1
ATOM 626 C CA . VAL A 1 82 ? 3.423 1.376 -2.088 1.00 98.25 82 VAL A CA 1
ATOM 627 C C . VAL A 1 82 ? 2.005 1.226 -2.639 1.00 98.25 82 VAL A C 1
ATOM 629 O O . VAL A 1 82 ? 1.018 1.675 -2.050 1.00 98.25 82 VAL A O 1
ATOM 632 N N . MET A 1 83 ? 1.921 0.636 -3.826 1.00 95.88 83 MET A N 1
ATOM 633 C CA . MET A 1 83 ? 0.730 0.643 -4.676 1.00 95.88 83 MET A CA 1
ATOM 634 C C . MET A 1 83 ? -0.330 -0.373 -4.251 1.00 95.88 83 MET A C 1
ATOM 636 O O . MET A 1 83 ? -1.523 -0.123 -4.416 1.00 95.88 83 MET A O 1
ATOM 640 N N . GLY A 1 84 ? 0.100 -1.501 -3.688 1.00 95.75 84 GLY A N 1
ATOM 641 C CA . GLY A 1 84 ? -0.771 -2.566 -3.207 1.00 95.75 84 GLY A CA 1
ATOM 642 C C . GLY A 1 84 ? -0.260 -3.113 -1.885 1.00 95.75 84 GLY A C 1
ATOM 643 O O . GLY A 1 84 ? 0.943 -3.303 -1.732 1.00 95.75 84 GLY A O 1
ATOM 644 N N . LEU A 1 85 ? -1.175 -3.368 -0.952 1.00 98.06 85 LEU A N 1
ATOM 645 C CA . LEU A 1 85 ? -0.913 -4.081 0.294 1.00 98.06 85 LEU A CA 1
ATOM 646 C C . LEU A 1 85 ? -1.868 -5.269 0.385 1.00 98.06 85 LEU A C 1
ATOM 648 O O . LEU A 1 85 ? -3.060 -5.121 0.113 1.00 98.06 85 LEU A O 1
ATOM 652 N N . MET A 1 86 ? -1.357 -6.436 0.768 1.00 97.94 86 MET A N 1
ATOM 653 C CA . MET A 1 86 ? -2.164 -7.646 0.919 1.00 97.94 86 MET A CA 1
ATOM 654 C C . MET A 1 86 ? -1.615 -8.535 2.028 1.00 97.94 86 MET A C 1
ATOM 656 O O . MET A 1 86 ? -0.414 -8.789 2.089 1.00 97.94 86 MET A O 1
ATOM 660 N N . VAL A 1 87 ? -2.498 -9.037 2.890 1.00 97.56 87 VAL A N 1
ATOM 661 C CA . VAL A 1 87 ? -2.132 -10.047 3.887 1.00 97.56 87 VAL A CA 1
ATOM 662 C C . VAL A 1 87 ? -2.355 -11.431 3.302 1.00 97.56 87 VAL A C 1
ATOM 664 O O . VAL A 1 87 ? -3.485 -11.783 2.990 1.00 97.56 87 VAL A O 1
ATOM 667 N N . TYR A 1 88 ? -1.293 -12.225 3.209 1.00 97.38 88 TYR A N 1
ATOM 668 C CA . TYR A 1 88 ? -1.312 -13.599 2.718 1.00 97.38 88 TYR A CA 1
ATOM 669 C C . TYR A 1 88 ? -0.528 -14.499 3.679 1.00 97.38 88 TYR A C 1
ATOM 671 O O . TYR A 1 88 ? 0.586 -14.167 4.080 1.00 97.38 88 TYR A O 1
ATOM 679 N N . ASN A 1 89 ? -1.136 -15.610 4.107 1.00 95.12 89 ASN A N 1
ATOM 680 C CA . ASN A 1 89 ? -0.568 -16.551 5.085 1.00 95.12 89 ASN A CA 1
ATOM 681 C C . ASN A 1 89 ? 0.022 -15.871 6.335 1.00 95.12 89 ASN A C 1
ATOM 683 O O . ASN A 1 89 ? 1.128 -16.167 6.781 1.00 95.12 89 ASN A O 1
ATOM 687 N N . GLY A 1 90 ? -0.731 -14.914 6.892 1.00 95.44 90 GLY A N 1
ATOM 688 C CA . GLY A 1 90 ? -0.365 -14.184 8.111 1.00 95.44 90 GLY A CA 1
ATOM 689 C C . GLY A 1 90 ? 0.745 -13.142 7.935 1.00 95.44 90 GLY A C 1
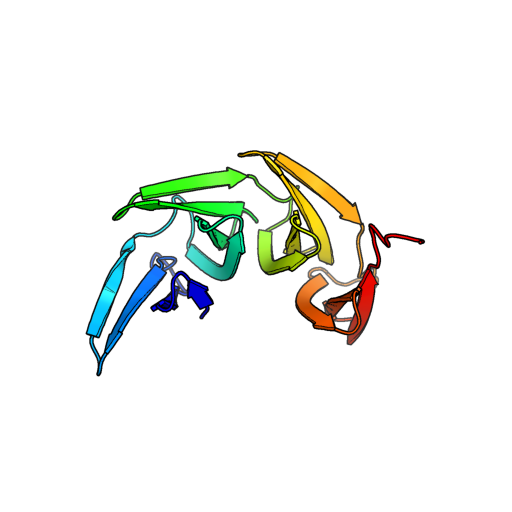ATOM 690 O O . GLY A 1 90 ? 1.096 -12.461 8.898 1.00 95.44 90 GLY A O 1
ATOM 691 N N . LYS A 1 91 ? 1.286 -12.974 6.726 1.00 97.38 91 LYS A N 1
ATOM 692 C CA . LYS A 1 91 ? 2.317 -11.985 6.401 1.00 97.38 91 LYS A CA 1
ATOM 693 C C . LYS A 1 91 ? 1.733 -10.875 5.532 1.00 97.38 91 LYS A C 1
ATOM 695 O O . LYS A 1 91 ? 0.884 -11.130 4.684 1.00 97.38 91 LYS A O 1
ATOM 700 N N . LEU A 1 92 ? 2.181 -9.643 5.753 1.00 98.56 92 LEU A N 1
ATOM 701 C CA . LEU A 1 92 ? 1.791 -8.485 4.951 1.00 98.56 92 LEU A CA 1
ATOM 702 C C . LEU A 1 92 ? 2.787 -8.301 3.802 1.00 98.56 92 LEU A C 1
ATOM 704 O O . LEU A 1 92 ? 3.995 -8.297 4.024 1.00 98.56 92 LEU A O 1
ATOM 708 N N . TYR A 1 93 ? 2.277 -8.146 2.586 1.00 98.62 93 TYR A N 1
ATOM 709 C CA . TYR A 1 93 ? 3.056 -7.929 1.372 1.00 98.62 93 TYR A CA 1
ATOM 710 C C . TYR A 1 93 ? 2.735 -6.565 0.772 1.00 98.62 93 TYR A C 1
ATOM 712 O O . TYR A 1 93 ? 1.575 -6.156 0.779 1.00 98.62 93 TYR A O 1
ATOM 720 N N . GLY A 1 94 ? 3.754 -5.886 0.245 1.00 98.56 94 GLY A N 1
ATOM 721 C CA . GLY A 1 94 ? 3.645 -4.576 -0.391 1.00 98.56 94 GLY A CA 1
ATOM 722 C C . GLY A 1 94 ? 4.269 -4.554 -1.783 1.00 98.56 94 GLY A C 1
ATOM 723 O O . GLY A 1 94 ? 5.431 -4.920 -1.942 1.00 98.56 94 GLY A O 1
ATOM 724 N N . GLY A 1 95 ? 3.498 -4.137 -2.787 1.00 98.56 95 GLY A N 1
ATOM 725 C CA . GLY A 1 95 ? 3.946 -3.960 -4.171 1.00 98.56 95 GLY A CA 1
ATOM 726 C C . GLY A 1 95 ? 4.290 -2.507 -4.465 1.00 98.56 95 GLY A C 1
ATOM 727 O O . GLY A 1 95 ? 3.625 -1.600 -3.957 1.00 98.56 95 GLY A O 1
ATOM 728 N N . THR A 1 96 ? 5.335 -2.277 -5.260 1.00 98.56 96 THR A N 1
ATOM 729 C CA . THR A 1 96 ? 5.965 -0.956 -5.348 1.00 98.56 96 THR A CA 1
ATOM 730 C C . THR A 1 96 ? 6.128 -0.390 -6.761 1.00 98.56 96 THR A C 1
ATOM 732 O O . THR A 1 96 ? 6.015 -1.091 -7.771 1.00 98.56 96 THR A O 1
ATOM 735 N N . LEU A 1 97 ? 6.441 0.907 -6.809 1.00 98.19 97 LEU A N 1
ATOM 736 C CA . LEU A 1 97 ? 6.998 1.658 -7.944 1.00 98.19 97 LEU A CA 1
ATOM 737 C C . LEU A 1 97 ? 8.269 2.372 -7.453 1.00 98.19 97 LEU A C 1
ATOM 739 O O . LEU A 1 97 ? 8.224 2.934 -6.357 1.00 98.19 97 LEU A O 1
ATOM 743 N N . PRO A 1 98 ? 9.375 2.443 -8.227 1.00 97.88 98 PRO A N 1
ATOM 744 C CA . PRO A 1 98 ? 9.449 2.303 -9.679 1.00 97.88 98 PRO A CA 1
ATOM 745 C C . PRO A 1 98 ? 9.965 0.980 -10.229 1.00 97.88 98 PRO A C 1
ATOM 747 O O . PRO A 1 98 ? 10.043 0.852 -11.455 1.00 97.88 98 PRO A O 1
ATOM 750 N N . LEU A 1 99 ? 10.351 0.019 -9.394 1.00 98.06 99 LEU A N 1
ATOM 751 C CA . LEU A 1 99 ? 10.976 -1.203 -9.898 1.00 98.06 99 LEU A CA 1
ATOM 752 C C . LEU A 1 99 ? 10.015 -2.384 -10.010 1.00 98.06 99 LEU A C 1
ATOM 754 O O . LEU A 1 99 ? 10.432 -3.406 -10.535 1.00 98.06 99 LEU A O 1
ATOM 758 N N . ALA A 1 100 ? 8.745 -2.247 -9.614 1.00 98.31 100 ALA A N 1
ATOM 759 C CA . ALA A 1 100 ? 7.808 -3.371 -9.503 1.00 98.31 100 ALA A CA 1
ATOM 760 C C . ALA A 1 100 ? 8.326 -4.482 -8.586 1.00 98.31 100 ALA A C 1
ATOM 762 O O . ALA A 1 100 ? 8.279 -5.669 -8.924 1.00 98.31 100 ALA A O 1
ATOM 763 N N . LYS A 1 101 ? 8.863 -4.085 -7.436 1.00 98.50 101 LYS A N 1
ATOM 764 C CA . LYS A 1 101 ? 9.284 -5.025 -6.408 1.00 98.50 101 LYS A CA 1
ATOM 765 C C . LYS A 1 101 ? 8.120 -5.378 -5.496 1.00 98.50 101 LYS A C 1
ATOM 767 O O . LYS A 1 101 ? 7.151 -4.626 -5.372 1.00 98.50 101 LYS A O 1
ATOM 772 N N . VAL A 1 102 ? 8.232 -6.539 -4.864 1.00 98.62 102 VAL A N 1
ATOM 773 C CA . VAL A 1 102 ? 7.341 -6.962 -3.787 1.00 98.62 102 VAL A CA 1
ATOM 774 C C . VAL A 1 102 ? 8.167 -7.174 -2.534 1.00 98.62 102 VAL A C 1
ATOM 776 O O . VAL A 1 102 ? 9.189 -7.860 -2.557 1.00 98.62 102 VAL A O 1
ATOM 779 N N . PHE A 1 103 ? 7.706 -6.603 -1.432 1.00 98.75 103 PHE A N 1
ATOM 780 C CA . PHE A 1 103 ? 8.332 -6.735 -0.128 1.00 98.75 103 PHE A CA 1
ATOM 781 C C . PHE A 1 103 ? 7.389 -7.428 0.845 1.00 98.75 103 PHE A C 1
ATOM 783 O O . PHE A 1 103 ? 6.172 -7.279 0.743 1.00 98.75 103 PHE A O 1
ATOM 790 N N . ARG A 1 104 ? 7.949 -8.153 1.811 1.00 98.56 104 ARG A N 1
ATOM 791 C CA . ARG A 1 104 ? 7.215 -8.770 2.918 1.00 98.56 104 ARG A CA 1
ATOM 792 C C . ARG A 1 104 ? 7.569 -8.070 4.223 1.00 98.56 104 ARG A C 1
ATOM 794 O O . ARG A 1 104 ? 8.747 -7.929 4.537 1.00 98.56 104 ARG A O 1
ATOM 801 N N . TYR A 1 105 ? 6.558 -7.668 4.978 1.00 98.62 105 TYR A N 1
ATOM 802 C CA . TYR A 1 105 ? 6.715 -7.079 6.301 1.00 98.62 105 TYR A CA 1
ATOM 803 C C . TYR A 1 105 ? 7.227 -8.118 7.300 1.00 98.62 105 TYR A C 1
ATOM 805 O O . TYR A 1 105 ? 6.701 -9.237 7.354 1.00 98.62 105 TYR A O 1
ATOM 813 N N . GLU A 1 106 ? 8.220 -7.740 8.102 1.00 97.69 106 GLU A N 1
ATOM 814 C CA . GLU A 1 106 ? 8.711 -8.576 9.203 1.00 97.69 106 GLU A CA 1
ATOM 815 C C . GLU A 1 106 ? 8.308 -8.005 10.557 1.00 97.69 106 GLU A C 1
ATOM 817 O O . GLU A 1 106 ? 7.665 -8.696 11.346 1.00 97.69 106 GLU A O 1
ATOM 822 N N . GLU A 1 107 ? 8.661 -6.745 10.793 1.00 95.56 107 GLU A N 1
ATOM 823 C CA . GLU A 1 107 ? 8.438 -6.007 12.032 1.00 95.56 107 GLU A CA 1
ATOM 824 C C . GLU A 1 107 ? 8.530 -4.500 11.764 1.00 95.56 107 GLU A C 1
ATOM 826 O O . GLU A 1 107 ? 8.891 -4.083 10.662 1.00 95.56 107 GLU A O 1
ATOM 831 N N . GLU A 1 108 ? 8.203 -3.678 12.762 1.00 93.00 108 GLU A N 1
ATOM 832 C CA . GLU A 1 108 ? 8.146 -2.220 12.615 1.00 93.00 108 GLU A CA 1
ATOM 833 C C . GLU A 1 108 ? 9.475 -1.668 12.074 1.00 93.00 108 GLU A C 1
ATOM 835 O O . GLU A 1 108 ? 10.544 -1.881 12.646 1.00 93.00 108 GLU A O 1
ATOM 840 N N . GLY A 1 109 ? 9.408 -0.971 10.939 1.00 93.12 109 GLY A N 1
ATOM 841 C CA . GLY A 1 109 ? 10.582 -0.415 10.270 1.00 93.12 109 GLY A CA 1
ATOM 842 C C . GLY A 1 109 ? 11.316 -1.382 9.334 1.00 93.12 109 GLY A C 1
ATOM 843 O O . GLY A 1 109 ? 12.267 -0.952 8.682 1.00 93.12 109 GLY A O 1
ATOM 844 N N . SER A 1 110 ? 10.892 -2.648 9.217 1.00 97.06 110 SER A N 1
ATOM 845 C CA . SER A 1 110 ? 11.638 -3.696 8.508 1.00 97.06 110 SER A CA 1
ATOM 846 C C . SER A 1 110 ? 10.804 -4.477 7.486 1.00 97.06 110 SER A C 1
ATOM 848 O O . SER A 1 110 ? 9.731 -5.017 7.775 1.00 97.06 110 SER A O 1
ATOM 850 N N . TRP A 1 111 ? 11.347 -4.573 6.269 1.00 98.69 111 TRP A N 1
ATOM 851 C CA . TRP A 1 111 ? 10.743 -5.255 5.127 1.00 98.69 111 TRP A CA 1
ATOM 852 C C . TRP A 1 111 ? 11.795 -6.062 4.363 1.00 98.69 111 TRP A C 1
ATOM 854 O O . TRP A 1 111 ? 12.874 -5.559 4.052 1.00 98.69 111 TRP A O 1
ATOM 864 N N . THR A 1 112 ? 11.456 -7.294 3.991 1.00 98.44 112 THR A N 1
ATOM 865 C CA . THR A 1 112 ? 12.303 -8.167 3.168 1.00 98.44 112 THR A CA 1
ATOM 866 C C . THR A 1 112 ? 11.933 -8.027 1.689 1.00 98.44 112 THR A C 1
ATOM 868 O O . THR A 1 112 ? 10.770 -8.226 1.339 1.00 98.44 112 THR A O 1
ATOM 871 N N . ASP A 1 113 ? 12.899 -7.739 0.808 1.00 98.25 113 ASP A N 1
ATOM 872 C CA . ASP A 1 113 ? 12.716 -7.796 -0.657 1.00 98.25 113 ASP A CA 1
ATOM 873 C C . ASP A 1 113 ? 12.491 -9.254 -1.093 1.00 98.25 113 ASP A C 1
ATOM 875 O O . ASP A 1 113 ? 13.327 -10.124 -0.842 1.00 98.25 113 ASP A O 1
ATOM 879 N N . THR A 1 114 ? 11.351 -9.529 -1.727 1.00 97.50 114 THR A N 1
ATOM 880 C CA . THR A 1 114 ? 10.984 -10.873 -2.209 1.00 97.50 114 THR A CA 1
ATOM 881 C C . THR A 1 114 ? 11.186 -11.045 -3.711 1.00 97.50 114 THR A C 1
ATOM 883 O O . THR A 1 114 ? 11.035 -12.150 -4.230 1.00 97.50 114 THR A O 1
ATOM 886 N N . GLY A 1 115 ? 11.563 -9.976 -4.414 1.00 97.38 115 GLY A N 1
ATOM 887 C CA . GLY A 1 115 ? 11.874 -10.010 -5.830 1.00 97.38 115 GLY A CA 1
ATOM 888 C C . GLY A 1 115 ? 11.248 -8.875 -6.628 1.00 97.38 115 GLY A C 1
ATOM 889 O O . GLY A 1 115 ? 10.312 -8.188 -6.217 1.00 97.38 115 GLY A O 1
ATOM 890 N N . GLN A 1 116 ? 11.785 -8.719 -7.835 1.00 98.06 116 GLN A N 1
ATOM 891 C CA . GLN A 1 116 ? 11.326 -7.775 -8.842 1.00 98.06 116 GLN A CA 1
ATOM 892 C C . GLN A 1 116 ? 10.498 -8.508 -9.899 1.00 98.06 116 GLN A C 1
ATOM 894 O O . GLN A 1 116 ? 11.039 -9.362 -10.607 1.00 98.06 116 GLN A O 1
ATOM 899 N N . LEU A 1 117 ? 9.215 -8.166 -10.014 1.00 98.12 117 LEU A N 1
ATOM 900 C CA . LEU A 1 117 ? 8.271 -8.870 -10.886 1.00 98.12 117 LEU A CA 1
ATOM 901 C C . LEU A 1 117 ? 8.333 -8.393 -12.340 1.00 98.12 117 LEU A C 1
ATOM 903 O O . LEU A 1 117 ? 8.243 -9.202 -13.258 1.00 98.12 117 LEU A O 1
ATOM 907 N N . ASP A 1 118 ? 8.537 -7.094 -12.559 1.00 97.94 118 ASP A N 1
ATOM 908 C CA . ASP A 1 118 ? 8.632 -6.516 -13.900 1.00 97.94 118 ASP A CA 1
ATOM 909 C C . ASP A 1 118 ? 10.051 -5.996 -14.158 1.00 97.94 118 ASP A C 1
ATOM 911 O O . ASP A 1 118 ? 10.607 -5.218 -13.379 1.00 97.94 118 ASP A O 1
ATOM 915 N N . LYS A 1 119 ? 10.640 -6.433 -15.274 1.00 97.19 119 LYS A N 1
ATOM 916 C CA . LYS A 1 119 ? 11.970 -6.027 -15.752 1.00 97.19 119 LYS A CA 1
ATOM 917 C C . LYS A 1 119 ? 11.930 -5.483 -17.181 1.00 97.19 119 LYS A C 1
ATOM 919 O O . LYS A 1 119 ? 12.952 -5.501 -17.859 1.00 97.19 119 LYS A O 1
ATOM 924 N N . THR A 1 120 ? 10.766 -5.013 -17.641 1.00 97.81 120 THR A N 1
ATOM 925 C CA . THR A 1 120 ? 10.595 -4.414 -18.972 1.00 97.81 120 THR A CA 1
ATOM 926 C C . THR A 1 120 ? 11.700 -3.376 -19.206 1.00 97.81 120 THR A C 1
ATOM 928 O O . THR A 1 120 ? 11.811 -2.445 -18.394 1.00 97.81 120 THR A O 1
ATOM 931 N N . PRO A 1 121 ? 12.546 -3.541 -20.241 1.00 95.94 121 PRO A N 1
ATOM 932 C CA . PRO A 1 121 ? 13.685 -2.660 -20.482 1.00 95.94 121 PRO A CA 1
ATOM 933 C C . PRO A 1 121 ? 13.221 -1.258 -20.887 1.00 95.94 121 PRO A C 1
ATOM 935 O O . PRO A 1 121 ? 12.072 -1.066 -21.275 1.00 95.94 121 PRO A O 1
ATOM 938 N N . ASP A 1 122 ? 14.107 -0.270 -20.750 1.00 94.88 122 ASP A N 1
ATOM 939 C CA . ASP A 1 122 ? 13.908 1.114 -21.220 1.00 94.88 122 ASP A CA 1
ATOM 940 C C . ASP A 1 122 ? 12.677 1.850 -20.655 1.00 94.88 122 ASP A C 1
ATOM 942 O O . ASP A 1 122 ? 12.277 2.913 -21.128 1.00 94.88 122 ASP A O 1
ATOM 946 N N . VAL A 1 123 ? 12.098 1.324 -19.576 1.00 95.06 123 VAL A N 1
ATOM 947 C CA . VAL A 1 123 ? 11.000 1.949 -18.839 1.00 95.06 123 VAL A CA 1
ATOM 948 C C . VAL A 1 123 ? 11.528 2.549 -17.539 1.00 95.06 123 VAL A C 1
ATOM 950 O O . VAL A 1 123 ? 12.287 1.921 -16.801 1.00 95.06 123 VAL A O 1
ATOM 953 N N . LYS A 1 124 ? 11.114 3.775 -17.212 1.00 94.25 124 LYS A N 1
ATOM 954 C CA . LYS A 1 124 ? 11.474 4.405 -15.931 1.00 94.25 124 LYS A CA 1
ATOM 955 C C . LYS A 1 124 ? 10.637 3.872 -14.766 1.00 94.25 124 LYS A C 1
ATOM 957 O O . LYS A 1 124 ? 11.182 3.606 -13.702 1.00 94.25 124 LYS A O 1
ATOM 962 N N . TYR A 1 125 ? 9.327 3.723 -14.975 1.00 97.06 125 TYR A N 1
ATOM 963 C CA . TYR A 1 125 ? 8.361 3.353 -13.940 1.00 97.06 125 TYR A CA 1
ATOM 964 C C . TYR A 1 125 ? 7.706 2.010 -14.244 1.00 97.06 125 TYR A C 1
ATOM 966 O O . TYR A 1 125 ? 6.879 1.910 -15.149 1.00 97.06 125 TYR A O 1
ATOM 974 N N . ARG A 1 126 ? 8.046 1.007 -13.442 1.00 98.19 126 ARG A N 1
ATOM 975 C CA . ARG A 1 126 ? 7.366 -0.282 -13.374 1.00 98.19 126 ARG A CA 1
ATOM 976 C C . ARG A 1 126 ? 6.617 -0.387 -12.052 1.00 98.19 126 ARG A C 1
ATOM 978 O O . ARG A 1 126 ? 7.022 0.215 -11.058 1.00 98.19 126 ARG A O 1
ATOM 985 N N . ARG A 1 127 ? 5.505 -1.113 -12.057 1.00 98.25 127 ARG A N 1
ATOM 986 C CA . ARG A 1 127 ? 4.583 -1.217 -10.924 1.00 98.25 127 ARG A CA 1
ATOM 987 C C . ARG A 1 127 ? 4.308 -2.671 -10.606 1.00 98.25 127 ARG A C 1
ATOM 989 O O . ARG A 1 127 ? 3.942 -3.409 -11.513 1.00 98.25 127 ARG A O 1
ATOM 996 N N . ALA A 1 128 ? 4.416 -3.041 -9.339 1.00 98.19 128 ALA A N 1
ATOM 997 C CA . ALA A 1 128 ? 3.712 -4.182 -8.771 1.00 98.19 128 ALA A CA 1
ATOM 998 C C . ALA A 1 128 ? 2.446 -3.602 -8.132 1.00 98.19 128 ALA A C 1
ATOM 1000 O O . ALA A 1 128 ? 2.507 -2.991 -7.068 1.00 98.19 128 ALA A O 1
ATOM 1001 N N . TRP A 1 129 ? 1.332 -3.650 -8.864 1.00 93.62 129 TRP A N 1
ATOM 1002 C CA . TRP A 1 129 ? 0.196 -2.761 -8.619 1.00 93.62 129 TRP A CA 1
ATOM 1003 C C . TRP A 1 129 ? -0.860 -3.410 -7.734 1.00 93.62 129 TRP A C 1
ATOM 1005 O O . TRP A 1 129 ? -0.997 -3.075 -6.562 1.00 93.62 129 TRP A O 1
ATOM 1015 N N . THR A 1 130 ? -1.691 -4.264 -8.323 1.00 92.38 130 THR A N 1
ATOM 1016 C CA . THR A 1 130 ? -2.868 -4.838 -7.669 1.00 92.38 130 THR A CA 1
ATOM 1017 C C . THR A 1 130 ? -2.543 -6.244 -7.203 1.00 92.38 130 THR A C 1
ATOM 1019 O O . THR A 1 130 ? -1.822 -6.975 -7.885 1.00 92.38 130 THR A O 1
ATOM 1022 N N . MET A 1 131 ? -3.047 -6.595 -6.023 1.00 97.38 131 MET A N 1
ATOM 1023 C CA . MET A 1 131 ? -2.856 -7.899 -5.412 1.00 97.38 131 MET A CA 1
ATOM 1024 C C . MET A 1 131 ? -4.202 -8.527 -5.076 1.00 97.38 131 MET A C 1
ATOM 1026 O O . MET A 1 131 ? -5.131 -7.830 -4.666 1.00 97.38 131 MET A O 1
ATOM 1030 N N . ALA A 1 132 ? -4.290 -9.844 -5.219 1.00 97.25 132 ALA A N 1
ATOM 1031 C CA . ALA A 1 132 ? -5.472 -10.626 -4.879 1.00 97.25 132 ALA A CA 1
ATOM 1032 C C . ALA A 1 132 ? -5.061 -12.008 -4.374 1.00 97.25 132 ALA A C 1
ATOM 1034 O O . ALA A 1 132 ? -3.977 -12.488 -4.695 1.00 97.25 132 ALA A O 1
ATOM 1035 N N . ILE A 1 133 ? -5.934 -12.649 -3.602 1.00 96.88 133 ILE A N 1
ATOM 1036 C CA . ILE A 1 133 ? -5.739 -14.029 -3.159 1.00 96.88 133 ILE A CA 1
ATOM 1037 C C . ILE A 1 133 ? -6.810 -14.888 -3.805 1.00 96.88 133 ILE A C 1
ATOM 1039 O O . ILE A 1 133 ? -7.992 -14.544 -3.766 1.00 96.88 133 ILE A O 1
ATOM 1043 N N . HIS A 1 134 ? -6.391 -16.000 -4.391 1.00 96.12 134 HIS A N 1
ATOM 1044 C CA . HIS A 1 134 ? -7.279 -16.977 -5.001 1.00 96.12 134 HIS A CA 1
ATOM 1045 C C . HIS A 1 134 ? -6.616 -18.354 -4.946 1.00 96.12 134 HIS A C 1
ATOM 1047 O O . HIS A 1 134 ? -5.401 -18.444 -5.088 1.00 96.12 134 HIS A O 1
ATOM 1053 N N . ASP A 1 135 ? -7.392 -19.404 -4.673 1.00 94.62 135 ASP A N 1
ATOM 1054 C CA . ASP A 1 135 ? -6.925 -20.798 -4.635 1.00 94.62 135 ASP A CA 1
ATOM 1055 C C . ASP A 1 135 ? -5.598 -20.997 -3.887 1.00 94.62 135 ASP A C 1
ATOM 1057 O O . ASP A 1 135 ? -4.662 -21.629 -4.367 1.00 94.62 135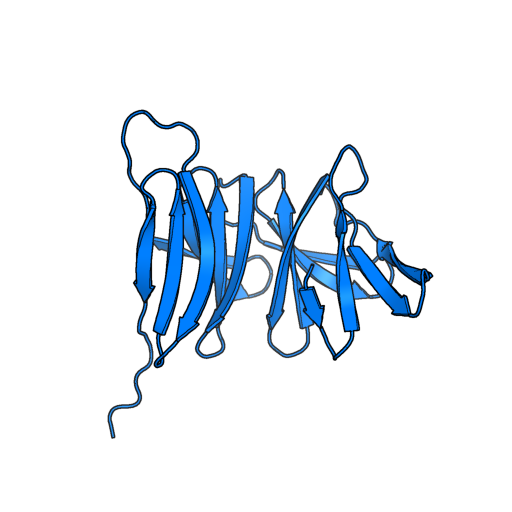 ASP A O 1
ATOM 1061 N N . GLY A 1 136 ? -5.507 -20.398 -2.696 1.00 94.25 136 GLY A N 1
ATOM 1062 C CA . GLY A 1 136 ? -4.345 -20.535 -1.820 1.00 94.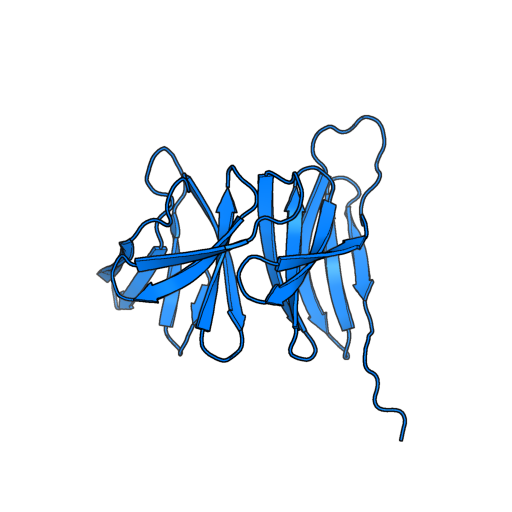25 136 GLY A CA 1
ATOM 1063 C C . GLY A 1 136 ? -3.095 -19.774 -2.268 1.00 94.25 136 GLY A C 1
ATOM 1064 O O . GLY A 1 136 ? -2.069 -19.915 -1.613 1.00 94.25 136 GLY A O 1
ATOM 1065 N N . GLN A 1 137 ? -3.164 -18.942 -3.309 1.00 96.69 137 GLN A N 1
ATOM 1066 C CA . GLN A 1 137 ? -2.030 -18.190 -3.855 1.00 96.69 137 GLN A CA 1
ATOM 1067 C C . GLN A 1 137 ? -2.239 -16.677 -3.761 1.00 96.69 137 GLN A C 1
ATOM 1069 O O . GLN A 1 137 ? -3.361 -16.179 -3.879 1.00 96.69 137 GLN A O 1
ATOM 1074 N N . LEU A 1 138 ? -1.139 -15.938 -3.604 1.00 97.50 138 LEU A N 1
ATOM 1075 C CA . LEU A 1 138 ? -1.099 -14.485 -3.762 1.00 97.50 138 LEU A CA 1
ATOM 1076 C C . LEU A 1 138 ? -0.766 -14.141 -5.212 1.00 97.50 138 LEU A C 1
ATOM 1078 O O . LEU A 1 138 ? 0.301 -14.497 -5.699 1.00 97.50 138 LEU A O 1
ATOM 1082 N N . PHE A 1 139 ? -1.637 -13.394 -5.878 1.00 98.31 139 PHE A N 1
ATOM 1083 C CA . PHE A 1 139 ? -1.424 -12.872 -7.222 1.00 98.31 139 PHE A CA 1
ATOM 1084 C C . PHE A 1 139 ? -1.028 -11.400 -7.180 1.00 98.31 139 PHE A C 1
ATOM 1086 O O . PHE A 1 139 ? -1.534 -10.644 -6.351 1.00 98.31 139 PHE A O 1
ATOM 1093 N N . CYS A 1 140 ? -0.166 -10.980 -8.105 1.00 98.44 140 CYS A N 1
ATOM 1094 C CA . CYS A 1 140 ? 0.196 -9.584 -8.310 1.00 98.44 140 CYS A CA 1
ATOM 1095 C C . CYS A 1 140 ? 0.273 -9.242 -9.802 1.00 98.44 140 CYS A C 1
ATOM 1097 O O . CYS A 1 140 ? 0.993 -9.891 -10.562 1.00 98.44 140 CYS A O 1
ATOM 1099 N N . GLY A 1 141 ? -0.469 -8.212 -10.211 1.00 98.25 141 GLY A N 1
ATOM 1100 C CA . GLY A 1 141 ? -0.414 -7.660 -11.564 1.00 98.25 141 GLY A CA 1
ATOM 1101 C C . GLY A 1 141 ? 0.675 -6.599 -11.708 1.00 98.25 141 GLY A C 1
ATOM 1102 O O . GLY A 1 141 ? 0.881 -5.783 -10.801 1.00 98.25 141 GLY A O 1
ATOM 1103 N N . THR A 1 142 ? 1.337 -6.570 -12.862 1.00 98.06 142 THR A N 1
ATOM 1104 C CA . THR A 1 142 ? 2.431 -5.641 -13.147 1.00 98.06 142 THR A CA 1
ATOM 1105 C C . THR A 1 142 ? 2.146 -4.703 -14.313 1.00 98.06 142 THR A C 1
ATOM 1107 O O . THR A 1 142 ? 1.453 -5.047 -15.267 1.00 98.06 142 THR A O 1
ATOM 1110 N N . LEU A 1 143 ? 2.714 -3.495 -14.250 1.00 97.12 143 LEU A N 1
ATOM 1111 C CA . LEU A 1 143 ? 2.775 -2.566 -15.381 1.00 97.12 143 LEU A CA 1
ATOM 1112 C C . LEU A 1 143 ? 4.221 -2.128 -15.654 1.00 97.12 143 LEU A C 1
ATOM 1114 O O . LEU A 1 143 ? 4.975 -1.939 -14.697 1.00 97.12 143 LEU A O 1
ATOM 1118 N N . PRO A 1 144 ? 4.580 -1.842 -16.919 1.00 97.00 144 PRO A N 1
ATOM 1119 C CA . PRO A 1 144 ? 3.705 -1.848 -18.093 1.00 97.00 144 PRO A CA 1
ATOM 1120 C C . PRO A 1 144 ? 3.552 -3.218 -18.765 1.00 97.00 144 PRO A C 1
ATOM 1122 O O . PRO A 1 144 ? 2.772 -3.306 -19.705 1.00 97.00 144 PRO A O 1
ATOM 1125 N N . SER A 1 145 ? 4.258 -4.265 -18.319 1.00 96.94 145 SER A N 1
ATOM 1126 C CA . SER A 1 145 ? 4.217 -5.570 -19.002 1.00 96.94 145 SER A CA 1
ATOM 1127 C C . SER A 1 145 ? 2.821 -6.199 -19.075 1.00 96.94 145 SER A C 1
ATOM 1129 O O . SER A 1 145 ? 2.550 -6.956 -20.003 1.00 96.94 145 SER A O 1
ATOM 1131 N N . GLY A 1 146 ? 1.928 -5.885 -18.129 1.00 96.62 146 GLY A N 1
ATOM 1132 C CA . GLY A 1 146 ? 0.578 -6.448 -18.080 1.00 96.62 146 GLY A CA 1
ATOM 1133 C C . GLY A 1 146 ? 0.546 -7.903 -17.611 1.00 96.62 146 GLY A C 1
ATOM 1134 O O . GLY A 1 146 ? -0.480 -8.566 -17.752 1.00 96.62 146 GLY A O 1
ATOM 1135 N N . HIS A 1 147 ? 1.652 -8.416 -17.069 1.00 98.00 147 HIS A N 1
ATOM 1136 C CA . HIS A 1 147 ? 1.717 -9.778 -16.557 1.00 98.00 147 HIS A CA 1
ATOM 1137 C C . HIS A 1 147 ? 1.034 -9.902 -15.193 1.00 98.00 147 HIS A C 1
ATOM 1139 O O . HIS A 1 147 ? 0.940 -8.949 -14.417 1.00 98.00 147 HIS A O 1
ATOM 1145 N N . VAL A 1 148 ? 0.585 -11.117 -14.886 1.00 97.94 148 VAL A N 1
ATOM 1146 C CA . VAL A 1 148 ? 0.129 -11.507 -13.552 1.00 97.94 148 VAL A CA 1
ATOM 1147 C C . VAL A 1 148 ? 1.067 -12.591 -13.046 1.00 97.94 148 VAL A C 1
ATOM 1149 O O . VAL A 1 148 ? 1.257 -13.613 -13.700 1.00 97.94 148 VAL A O 1
ATOM 1152 N N . HIS A 1 149 ? 1.659 -12.352 -11.885 1.00 97.94 149 HIS A N 1
ATOM 1153 C CA . HIS A 1 149 ? 2.535 -13.291 -11.194 1.00 97.94 149 HIS A CA 1
ATOM 1154 C C . HIS A 1 149 ? 1.790 -13.889 -10.005 1.00 97.94 149 HIS A C 1
ATOM 1156 O O . HIS A 1 149 ? 0.928 -13.221 -9.433 1.00 97.94 149 HIS A O 1
ATOM 1162 N N . SER A 1 150 ? 2.140 -15.111 -9.606 1.00 96.88 150 SER A N 1
ATOM 1163 C CA . SER A 1 150 ? 1.643 -15.722 -8.376 1.00 96.88 150 SER A CA 1
ATOM 1164 C C . SER A 1 150 ? 2.783 -16.125 -7.445 1.00 96.88 150 SER A C 1
ATOM 1166 O O . SER A 1 150 ? 3.919 -16.345 -7.871 1.00 96.88 150 SER A O 1
ATOM 1168 N N . LEU A 1 151 ? 2.468 -16.191 -6.156 1.00 94.81 151 LEU A N 1
ATOM 1169 C CA . LEU A 1 151 ? 3.313 -16.703 -5.094 1.00 94.81 151 LEU A CA 1
ATOM 1170 C C . LEU A 1 151 ? 2.501 -17.706 -4.278 1.00 94.81 151 LEU A C 1
ATOM 1172 O O . LEU A 1 151 ? 1.420 -17.384 -3.782 1.00 94.81 151 LEU A O 1
ATOM 1176 N N . GLU A 1 152 ? 3.073 -18.887 -4.090 1.00 94.38 152 GLU A N 1
ATOM 1177 C CA . GLU A 1 152 ? 2.558 -19.916 -3.200 1.00 94.38 152 GLU A CA 1
ATOM 1178 C C . GLU A 1 152 ? 3.618 -20.245 -2.150 1.00 94.38 152 GLU A C 1
ATOM 1180 O O . GLU A 1 152 ? 4.736 -20.636 -2.488 1.00 94.38 152 GLU A O 1
ATOM 1185 N N . VAL A 1 153 ? 3.301 -20.046 -0.870 1.00 87.38 153 VAL A N 1
ATOM 1186 C CA . VAL A 1 153 ? 4.228 -20.343 0.233 1.00 87.38 153 VAL A CA 1
ATOM 1187 C C . VAL A 1 153 ? 3.490 -20.927 1.425 1.00 87.38 153 VAL A C 1
ATOM 1189 O O . VAL A 1 153 ? 2.360 -20.546 1.699 1.00 87.38 153 VAL A O 1
ATOM 1192 N N . GLY A 1 154 ? 4.146 -21.807 2.184 1.00 79.19 154 GLY A N 1
ATOM 1193 C CA . GLY A 1 154 ? 3.593 -22.322 3.441 1.00 79.19 154 GLY A CA 1
ATOM 1194 C C . GLY A 1 154 ? 2.472 -23.350 3.273 1.00 79.19 154 GLY A C 1
ATOM 1195 O O . GLY A 1 154 ? 1.613 -23.442 4.147 1.00 79.19 154 GLY A O 1
ATOM 1196 N N . GLN A 1 155 ? 2.472 -24.124 2.181 1.00 75.75 155 GLN A N 1
ATOM 1197 C CA . GLN A 1 155 ? 1.589 -25.284 2.062 1.00 75.75 155 GLN A CA 1
ATOM 1198 C C . GLN A 1 155 ? 1.812 -26.239 3.242 1.00 75.75 155 GLN A C 1
ATOM 1200 O O . GLN A 1 155 ? 2.928 -26.702 3.489 1.00 75.75 155 GLN A O 1
ATOM 1205 N N . CYS A 1 156 ? 0.733 -26.550 3.955 1.00 64.00 156 CYS A N 1
ATOM 1206 C CA . CYS A 1 156 ? 0.717 -27.664 4.888 1.00 64.00 156 CYS A CA 1
ATOM 1207 C C . CYS A 1 156 ? 0.505 -28.941 4.068 1.00 64.00 156 CYS A C 1
ATOM 1209 O O . CYS A 1 156 ? -0.622 -29.255 3.689 1.00 64.00 156 CYS A O 1
ATOM 1211 N N . VAL A 1 157 ? 1.591 -29.637 3.734 1.00 63.34 157 VAL A N 1
ATOM 1212 C CA . VAL A 1 157 ? 1.511 -31.002 3.204 1.00 63.34 157 VAL A CA 1
ATOM 1213 C C . VAL A 1 157 ? 1.183 -31.937 4.365 1.00 63.34 157 VAL A C 1
ATOM 1215 O O . VAL A 1 157 ? 2.009 -32.133 5.256 1.00 63.34 157 VAL A O 1
ATOM 1218 N N . THR A 1 158 ? -0.044 -32.453 4.372 1.00 55.69 158 THR A N 1
ATOM 1219 C CA . THR A 1 158 ? -0.487 -33.554 5.243 1.00 55.69 158 THR A CA 1
ATOM 1220 C C . THR A 1 158 ? -0.300 -34.891 4.558 1.00 55.69 158 THR A C 1
ATOM 1222 O O . THR A 1 158 ? -0.668 -34.962 3.363 1.00 55.69 158 THR A O 1
#

Radius of gyration: 15.56 Å; chains: 1; bounding box: 39×52×38 Å